Protein AF-A0A1A6G7Y1-F1 (afdb_monomer_lite)

Foldseek 3Di:
DDDDDDFPDDLVLLVVQVVVCVVVDQKDFQVSSCVVVVHRGDPSRVVSNVCCLCPPVVWDWDFDPPDPDRTIMTHHD

pLDDT: mean 84.88, std 14.71, range [38.44, 96.06]

Sequence (77 aa):
MRKQYTSELTQLTVIEIVTKLSEKKRNFSFRDIEEEYQQPLSAADKFLIRCLIVKKFNLKIEYFSSSKANQLQFCKI

Organism: Enterococcus mundtii (NCBI:txid53346)

Radius of gyration: 12.46 Å; chains: 1; bounding box: 26×32×34 Å

Structure (mmCIF, N/CA/C/O backbone):
data_AF-A0A1A6G7Y1-F1
#
_entry.id   AF-A0A1A6G7Y1-F1
#
loop_
_atom_site.group_PDB
_atom_site.id
_atom_site.type_symbol
_atom_site.label_atom_id
_atom_site.label_alt_id
_atom_site.label_comp_id
_atom_site.label_asym_id
_atom_site.label_entity_id
_atom_site.label_seq_id
_atom_site.pdbx_PDB_ins_code
_atom_site.Cartn_x
_atom_site.Cartn_y
_atom_site.Cartn_z
_atom_site.occupancy
_atom_site.B_iso_or_equiv
_atom_site.auth_seq_id
_atom_site.auth_comp_id
_atom_site.auth_asym_id
_atom_site.auth_atom_id
_atom_site.pdbx_PDB_model_num
ATOM 1 N N . MET A 1 1 ? 3.240 -16.686 -23.385 1.00 38.44 1 MET A N 1
ATOM 2 C CA . MET A 1 1 ? 4.344 -16.266 -22.490 1.00 38.44 1 MET A CA 1
ATOM 3 C C . MET A 1 1 ? 3.762 -15.499 -21.307 1.00 38.44 1 MET A C 1
ATOM 5 O O . MET A 1 1 ? 3.113 -14.485 -21.533 1.00 38.44 1 MET A O 1
ATOM 9 N N . ARG A 1 2 ? 3.911 -15.983 -20.063 1.00 46.59 2 ARG A N 1
ATOM 10 C CA . ARG A 1 2 ? 3.532 -15.207 -18.864 1.00 46.59 2 ARG A CA 1
ATOM 11 C C . ARG A 1 2 ? 4.585 -14.116 -18.657 1.00 46.59 2 ARG A C 1
ATOM 13 O O . ARG A 1 2 ? 5.749 -14.448 -18.461 1.00 46.59 2 ARG A O 1
ATOM 20 N N . LYS A 1 3 ? 4.194 -12.839 -18.714 1.00 51.62 3 LYS A N 1
ATOM 21 C CA . LYS A 1 3 ? 5.069 -11.730 -18.305 1.00 51.62 3 LYS A CA 1
ATOM 22 C C . LYS A 1 3 ? 5.280 -11.838 -16.793 1.00 51.62 3 LYS A C 1
ATOM 24 O O . LYS A 1 3 ? 4.315 -11.730 -16.039 1.00 51.62 3 LYS A O 1
ATOM 29 N N . GLN A 1 4 ? 6.508 -12.119 -16.363 1.00 54.25 4 GLN A N 1
ATOM 30 C CA . GLN A 1 4 ? 6.881 -11.984 -14.959 1.00 54.25 4 GLN A CA 1
ATOM 31 C C . GLN A 1 4 ? 7.002 -10.491 -14.669 1.00 54.25 4 GLN A C 1
ATOM 33 O O . GLN A 1 4 ? 7.854 -9.807 -15.224 1.00 54.25 4 GLN A O 1
ATOM 38 N N . TYR A 1 5 ? 6.088 -9.985 -13.854 1.00 54.31 5 TYR A N 1
ATOM 39 C CA . TYR A 1 5 ? 6.166 -8.639 -13.315 1.00 54.31 5 TYR A CA 1
ATOM 40 C C . TYR A 1 5 ? 7.042 -8.715 -12.066 1.00 54.31 5 TYR A C 1
ATOM 42 O O . TYR A 1 5 ? 6.600 -9.215 -11.033 1.00 54.31 5 TYR A O 1
ATOM 50 N N . THR A 1 6 ? 8.302 -8.306 -12.179 1.00 61.06 6 THR A N 1
ATOM 51 C CA . THR A 1 6 ? 9.201 -8.182 -11.030 1.00 61.06 6 THR A CA 1
ATOM 52 C C . THR A 1 6 ? 8.819 -6.928 -10.250 1.00 61.06 6 THR A C 1
ATOM 54 O O . THR A 1 6 ? 8.811 -5.834 -10.804 1.00 61.06 6 THR A O 1
ATOM 57 N N . SER A 1 7 ? 8.438 -7.117 -8.989 1.00 66.94 7 SER A N 1
ATOM 58 C CA . SER A 1 7 ? 8.176 -6.047 -8.021 1.00 66.94 7 SER A CA 1
ATOM 59 C C . SER A 1 7 ? 9.509 -5.639 -7.405 1.00 66.94 7 SER A C 1
ATOM 61 O O . SER A 1 7 ? 10.230 -6.514 -6.923 1.00 66.94 7 SER A O 1
ATOM 63 N N . GLU A 1 8 ? 9.841 -4.350 -7.420 1.00 72.75 8 GLU A N 1
ATOM 64 C CA . GLU A 1 8 ? 11.015 -3.837 -6.692 1.00 72.75 8 GLU A CA 1
ATOM 65 C C . GLU A 1 8 ? 10.706 -3.721 -5.195 1.00 72.75 8 GLU A C 1
ATOM 67 O O . GLU A 1 8 ? 11.591 -3.834 -4.346 1.00 72.75 8 GLU A O 1
ATOM 72 N N . LEU A 1 9 ? 9.419 -3.603 -4.856 1.00 83.00 9 LEU A N 1
ATOM 73 C CA . LEU A 1 9 ? 8.951 -3.663 -3.484 1.00 83.00 9 LEU A CA 1
ATOM 74 C C . LEU A 1 9 ? 8.812 -5.100 -2.988 1.00 83.00 9 LEU A C 1
ATOM 76 O O . LEU A 1 9 ? 8.141 -5.940 -3.597 1.00 83.00 9 LEU A O 1
ATOM 80 N N . THR A 1 10 ? 9.379 -5.358 -1.811 1.00 88.69 10 THR A N 1
ATOM 81 C CA . THR A 1 10 ? 9.096 -6.580 -1.056 1.00 88.69 10 THR A CA 1
ATOM 82 C C . THR A 1 10 ? 7.768 -6.451 -0.308 1.00 88.69 10 THR A C 1
ATOM 84 O O . THR A 1 10 ? 7.301 -5.349 -0.008 1.00 88.69 10 THR A O 1
ATOM 87 N N . GLN A 1 11 ? 7.161 -7.585 0.059 1.00 90.19 11 GLN A N 1
ATOM 88 C CA . GLN A 1 11 ? 5.947 -7.575 0.884 1.00 90.19 11 GLN A CA 1
ATOM 89 C C . GLN A 1 11 ? 6.158 -6.837 2.210 1.00 90.19 11 GLN A C 1
ATOM 91 O O . GLN A 1 11 ? 5.278 -6.091 2.631 1.00 90.19 11 GLN A O 1
ATOM 96 N N . LEU A 1 12 ? 7.315 -7.043 2.850 1.00 92.06 12 LEU A N 1
ATOM 97 C CA . LEU A 1 12 ? 7.656 -6.427 4.131 1.00 92.06 12 LEU A CA 1
ATOM 98 C C . LEU A 1 12 ? 7.665 -4.899 4.013 1.00 92.06 12 LEU A C 1
ATOM 100 O O . LEU A 1 12 ? 6.987 -4.230 4.784 1.00 92.06 12 LEU A O 1
ATOM 104 N N . THR A 1 13 ? 8.326 -4.369 2.983 1.00 92.44 13 THR A N 1
ATOM 105 C CA . THR A 1 13 ? 8.391 -2.925 2.730 1.00 92.44 13 THR A CA 1
ATOM 106 C C . THR A 1 13 ? 6.999 -2.326 2.524 1.00 92.44 13 THR A C 1
ATOM 108 O O . THR A 1 13 ? 6.665 -1.298 3.108 1.00 92.44 13 THR A O 1
ATOM 111 N N . VAL A 1 14 ? 6.135 -2.995 1.749 1.00 94.19 14 VAL A N 1
ATOM 112 C CA . VAL A 1 14 ? 4.747 -2.538 1.567 1.00 94.19 14 VAL A CA 1
ATOM 113 C C . VAL A 1 14 ? 3.984 -2.539 2.893 1.00 94.19 14 VAL A C 1
ATOM 115 O O . VAL A 1 14 ? 3.230 -1.608 3.168 1.00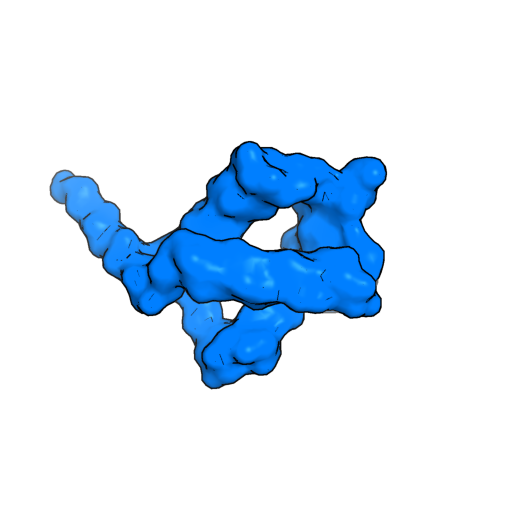 94.19 14 VAL A O 1
ATOM 118 N N . ILE A 1 15 ? 4.170 -3.567 3.724 1.00 95.56 15 ILE A N 1
ATOM 119 C CA . ILE A 1 15 ? 3.512 -3.666 5.032 1.00 95.56 15 ILE A CA 1
ATOM 120 C C . ILE A 1 15 ? 3.929 -2.511 5.943 1.00 95.56 15 ILE A C 1
ATOM 122 O O . ILE A 1 15 ? 3.064 -1.908 6.578 1.00 95.56 15 ILE A O 1
ATOM 126 N N . GLU A 1 16 ? 5.217 -2.186 5.996 1.00 96.06 16 GLU A N 1
ATOM 127 C CA . GLU A 1 16 ? 5.742 -1.087 6.813 1.00 96.06 16 GLU A CA 1
ATOM 128 C C . GLU A 1 16 ? 5.147 0.257 6.381 1.00 96.06 16 GLU A C 1
ATOM 130 O O . GLU A 1 16 ? 4.600 0.990 7.210 1.00 96.06 16 GLU A O 1
ATOM 135 N N . ILE A 1 17 ? 5.158 0.544 5.074 1.00 96.00 17 ILE A N 1
ATOM 136 C CA . ILE A 1 17 ? 4.607 1.792 4.529 1.00 96.00 17 ILE A CA 1
ATOM 137 C C . ILE A 1 17 ? 3.104 1.892 4.807 1.00 96.00 17 ILE A C 1
ATOM 139 O O . ILE A 1 17 ? 2.628 2.915 5.302 1.00 96.00 17 ILE A O 1
ATOM 143 N N . VAL A 1 18 ? 2.340 0.832 4.527 1.00 95.31 18 VAL A N 1
ATOM 144 C CA . VAL A 1 18 ? 0.883 0.835 4.723 1.00 95.31 18 VAL A CA 1
ATOM 145 C C . VAL A 1 18 ? 0.516 0.955 6.202 1.00 95.31 18 VAL A C 1
ATOM 147 O O . VAL A 1 18 ? -0.430 1.673 6.525 1.00 95.31 18 VAL A O 1
ATOM 150 N N . THR A 1 19 ? 1.267 0.317 7.103 1.00 95.75 19 THR A N 1
ATOM 151 C CA . THR A 1 19 ? 1.077 0.465 8.557 1.00 95.75 19 THR A CA 1
ATOM 152 C C . THR A 1 19 ? 1.249 1.926 8.967 1.00 95.75 19 THR A C 1
ATOM 154 O O . THR A 1 19 ? 0.325 2.525 9.516 1.00 95.75 19 THR A O 1
ATOM 157 N N . LYS A 1 20 ? 2.376 2.539 8.586 1.00 95.75 20 LYS A N 1
ATOM 158 C CA . LYS A 1 20 ? 2.686 3.944 8.879 1.00 95.75 20 LYS A CA 1
ATOM 159 C C . LYS A 1 20 ? 1.630 4.904 8.321 1.00 95.75 20 LYS A C 1
ATOM 161 O O . LYS A 1 20 ? 1.216 5.843 9.001 1.00 95.75 20 LYS A O 1
ATOM 166 N N . LEU A 1 21 ? 1.166 4.680 7.091 1.00 95.62 21 LEU A N 1
ATOM 167 C CA . LEU A 1 21 ? 0.111 5.496 6.483 1.00 95.62 21 LEU A CA 1
ATOM 168 C C . LEU A 1 21 ? -1.232 5.317 7.194 1.00 95.62 21 LEU A C 1
ATOM 170 O O . LEU A 1 21 ? -1.930 6.303 7.417 1.00 95.62 21 LEU A O 1
ATOM 174 N N . SER A 1 22 ? -1.567 4.093 7.599 1.00 92.88 22 SER A N 1
ATOM 175 C CA . SER A 1 22 ? -2.819 3.783 8.300 1.00 92.88 22 SER A CA 1
ATOM 176 C C . SER A 1 22 ? -2.879 4.390 9.702 1.00 92.88 22 SER A C 1
ATOM 178 O O . SER A 1 22 ? -3.969 4.657 10.208 1.00 92.88 22 SER A O 1
ATOM 180 N N . GLU A 1 23 ? -1.741 4.618 10.351 1.00 93.75 23 GLU A N 1
ATOM 181 C CA . GLU A 1 23 ? -1.673 5.325 11.636 1.00 93.75 23 GLU A CA 1
ATOM 182 C C . GLU A 1 23 ? -1.878 6.835 11.470 1.00 93.75 23 GLU A C 1
ATOM 184 O O . GLU A 1 23 ? -2.545 7.466 12.287 1.00 93.75 23 GLU A O 1
ATOM 189 N N . LYS A 1 24 ? -1.347 7.415 10.387 1.00 93.44 24 LYS A N 1
ATOM 190 C CA . LYS A 1 24 ? -1.368 8.867 10.146 1.00 93.44 24 LYS A CA 1
ATOM 191 C C . LYS A 1 24 ? -2.624 9.367 9.441 1.00 93.44 24 LYS A C 1
ATOM 193 O O . LYS A 1 24 ? -3.018 10.516 9.628 1.00 93.44 24 LYS A O 1
ATOM 198 N N . LYS A 1 25 ? -3.205 8.554 8.560 1.00 91.31 25 LYS A N 1
ATOM 199 C CA . LYS A 1 25 ? -4.270 8.961 7.642 1.00 91.31 25 LYS A CA 1
ATOM 200 C C . LYS A 1 25 ? -5.447 7.999 7.744 1.00 91.31 25 LYS A C 1
ATOM 202 O O . LYS A 1 25 ? -5.284 6.783 7.789 1.00 91.31 25 LYS A O 1
ATOM 207 N N . ARG A 1 26 ? -6.662 8.555 7.738 1.00 88.81 26 ARG A N 1
ATOM 208 C CA . ARG A 1 26 ? -7.893 7.754 7.641 1.00 88.81 26 ARG A CA 1
ATOM 209 C C . ARG A 1 26 ? -8.013 7.088 6.267 1.00 88.81 26 ARG A C 1
ATOM 211 O O . ARG A 1 26 ? -8.384 5.919 6.197 1.00 88.81 26 ARG A O 1
ATOM 218 N N . ASN A 1 27 ? -7.658 7.840 5.223 1.00 90.81 27 ASN A N 1
ATOM 219 C CA . ASN A 1 27 ? -7.655 7.414 3.828 1.00 90.81 27 ASN A CA 1
ATOM 220 C C . ASN A 1 27 ? -6.310 7.796 3.195 1.00 90.81 27 ASN A C 1
ATOM 222 O O . ASN A 1 27 ? -5.791 8.880 3.466 1.00 90.81 27 ASN A O 1
ATOM 226 N N . PHE A 1 28 ? -5.767 6.940 2.338 1.00 93.06 28 PHE A N 1
ATOM 227 C CA . PHE A 1 28 ? -4.543 7.206 1.572 1.00 93.06 28 PHE A CA 1
ATOM 228 C C . PHE A 1 28 ? -4.641 6.563 0.185 1.00 93.06 28 PHE A C 1
ATOM 230 O O . PHE A 1 28 ? -5.608 5.879 -0.122 1.00 93.06 28 PHE A O 1
ATOM 237 N N . SER A 1 29 ? -3.675 6.803 -0.687 1.00 93.75 29 SER A N 1
ATOM 238 C CA . SER A 1 29 ? -3.689 6.408 -2.095 1.00 93.75 29 SER A CA 1
ATOM 239 C C . SER A 1 29 ? -2.333 5.846 -2.517 1.00 93.75 29 SER A C 1
ATOM 241 O O . SER A 1 29 ? -1.377 5.827 -1.741 1.00 93.75 29 SER A O 1
ATOM 243 N N . PHE A 1 30 ? -2.216 5.411 -3.773 1.00 93.38 30 PHE A N 1
ATOM 244 C CA . PHE A 1 30 ? -0.911 5.043 -4.330 1.00 93.38 30 PHE A CA 1
ATOM 245 C C . PHE A 1 30 ? 0.093 6.189 -4.300 1.00 93.38 30 PHE A C 1
ATOM 247 O O . PHE A 1 30 ? 1.269 5.932 -4.087 1.00 93.38 30 PHE A O 1
ATOM 254 N N . ARG A 1 31 ? -0.367 7.433 -4.462 1.00 92.44 31 ARG A N 1
ATOM 255 C CA . ARG A 1 31 ? 0.507 8.602 -4.420 1.00 92.44 31 ARG A CA 1
ATOM 256 C C . ARG A 1 31 ? 1.152 8.759 -3.046 1.00 92.44 31 ARG A C 1
ATOM 258 O O . ARG A 1 31 ? 2.338 9.026 -2.960 1.00 92.44 31 ARG A O 1
ATOM 265 N N . ASP A 1 32 ? 0.394 8.533 -1.977 1.00 93.81 32 ASP A N 1
ATOM 266 C CA . ASP A 1 32 ? 0.933 8.599 -0.616 1.00 93.81 32 ASP A CA 1
ATOM 267 C C . ASP A 1 32 ? 1.995 7.514 -0.369 1.00 93.81 32 ASP A C 1
ATOM 269 O O . ASP A 1 32 ? 2.958 7.738 0.358 1.00 93.81 32 ASP A O 1
ATOM 273 N N . ILE A 1 33 ? 1.834 6.340 -0.990 1.00 94.00 33 ILE A N 1
ATOM 274 C CA . ILE A 1 33 ? 2.829 5.261 -0.939 1.00 94.00 33 ILE A CA 1
ATOM 275 C C . ILE A 1 33 ? 4.066 5.634 -1.766 1.00 94.00 33 ILE A C 1
ATOM 277 O O . ILE A 1 33 ? 5.175 5.419 -1.295 1.00 94.00 33 ILE A O 1
ATOM 281 N N . GLU A 1 34 ? 3.892 6.210 -2.960 1.00 94.31 34 GLU A N 1
ATOM 282 C CA . GLU A 1 34 ? 4.985 6.726 -3.804 1.00 94.31 34 GLU A CA 1
ATOM 283 C C . GLU A 1 34 ? 5.782 7.824 -3.077 1.00 94.31 34 GLU A C 1
ATOM 285 O O . GLU A 1 34 ? 7.007 7.844 -3.149 1.00 94.31 34 GLU A O 1
ATOM 290 N N . GLU A 1 35 ? 5.107 8.698 -2.324 1.00 94.12 35 GLU A N 1
ATOM 291 C CA . GLU A 1 35 ? 5.733 9.750 -1.513 1.00 94.12 35 GLU A CA 1
ATOM 292 C C . GLU A 1 35 ? 6.530 9.177 -0.327 1.00 94.12 35 GLU A C 1
ATOM 294 O O . GLU A 1 35 ? 7.651 9.618 -0.077 1.00 94.12 35 GLU A O 1
ATOM 299 N N . GLU A 1 36 ? 6.001 8.171 0.380 1.00 93.69 36 GLU A N 1
ATOM 300 C CA . GLU A 1 36 ? 6.732 7.492 1.464 1.00 93.69 36 GLU A CA 1
ATOM 301 C C . GLU A 1 36 ? 7.884 6.612 0.935 1.00 93.69 36 GLU A C 1
ATOM 303 O O . GLU A 1 36 ? 8.915 6.496 1.594 1.00 93.69 36 GLU A O 1
ATOM 308 N N . TYR A 1 37 ? 7.735 6.017 -0.253 1.00 92.06 37 TYR A N 1
ATOM 309 C CA . TYR A 1 37 ? 8.755 5.184 -0.905 1.00 92.06 37 TYR A CA 1
ATOM 310 C C . TYR A 1 37 ? 9.799 5.996 -1.694 1.00 92.06 37 TYR A C 1
ATOM 312 O O . TYR A 1 37 ? 10.858 5.476 -2.034 1.00 92.06 37 TYR A O 1
ATOM 320 N N . GLN A 1 38 ? 9.516 7.272 -1.973 1.00 92.00 38 GLN A N 1
ATOM 321 C CA . GLN A 1 38 ? 10.334 8.191 -2.779 1.00 92.00 38 GLN A CA 1
ATOM 322 C C . GLN A 1 38 ? 10.586 7.732 -4.225 1.00 92.00 38 GLN A C 1
ATOM 324 O O . GLN A 1 38 ? 11.504 8.220 -4.886 1.00 92.00 38 GLN A O 1
ATOM 329 N N . GLN A 1 39 ? 9.768 6.814 -4.741 1.00 89.81 39 GLN A N 1
ATOM 330 C CA . GLN A 1 39 ? 9.868 6.292 -6.102 1.00 89.81 39 GLN A CA 1
ATOM 331 C C . GLN A 1 39 ? 8.476 6.007 -6.681 1.00 89.81 39 GLN A C 1
ATOM 333 O O . GLN A 1 39 ? 7.554 5.656 -5.936 1.00 89.81 39 GLN A O 1
ATOM 338 N N . PRO A 1 40 ? 8.297 6.141 -8.008 1.00 91.44 40 PRO A N 1
ATOM 339 C CA . PRO A 1 40 ? 7.046 5.784 -8.660 1.00 91.44 40 PRO A CA 1
ATOM 340 C C . PRO A 1 40 ? 6.811 4.272 -8.594 1.00 91.44 40 PRO A C 1
ATOM 342 O O . PRO A 1 40 ? 7.714 3.478 -8.840 1.00 91.44 40 PRO A O 1
ATOM 345 N N . LEU A 1 41 ? 5.571 3.864 -8.328 1.00 91.88 41 LEU A N 1
ATOM 346 C CA . LEU A 1 41 ? 5.215 2.452 -8.248 1.00 91.88 41 LEU A CA 1
ATOM 347 C C . LEU A 1 41 ? 4.984 1.878 -9.648 1.00 91.88 41 LEU A C 1
ATOM 349 O O . LEU A 1 41 ? 4.179 2.403 -10.433 1.00 91.88 41 LEU A O 1
ATOM 353 N N . SER A 1 42 ? 5.600 0.733 -9.933 1.00 91.94 42 SER A N 1
ATOM 354 C CA . SER A 1 42 ? 5.309 -0.040 -11.136 1.00 91.94 42 SER A CA 1
ATOM 355 C C . SER A 1 42 ? 3.907 -0.666 -11.074 1.00 91.94 42 SER A C 1
ATOM 357 O O . SER A 1 42 ? 3.235 -0.710 -10.038 1.00 91.94 42 SER A O 1
ATOM 359 N N . ALA A 1 43 ? 3.444 -1.215 -12.200 1.00 90.38 43 ALA A N 1
ATOM 360 C CA . ALA A 1 43 ? 2.201 -1.989 -12.221 1.00 90.38 43 ALA A CA 1
ATOM 361 C C . ALA A 1 43 ? 2.267 -3.229 -11.304 1.00 90.38 43 ALA A C 1
ATOM 363 O O . ALA A 1 43 ? 1.249 -3.609 -10.722 1.00 90.38 43 ALA A O 1
ATOM 364 N N . ALA A 1 44 ? 3.455 -3.832 -11.162 1.00 90.50 44 ALA A N 1
ATOM 365 C CA . ALA A 1 44 ? 3.699 -4.976 -10.286 1.00 90.50 44 ALA A CA 1
ATOM 366 C C . ALA A 1 44 ? 3.502 -4.585 -8.817 1.00 90.50 44 ALA A C 1
ATOM 368 O O . ALA A 1 44 ? 2.751 -5.240 -8.093 1.00 90.50 44 ALA A O 1
ATOM 369 N N . ASP A 1 45 ? 4.100 -3.461 -8.421 1.00 92.25 45 ASP A N 1
ATOM 370 C CA . ASP A 1 45 ? 4.007 -2.947 -7.058 1.00 92.25 45 ASP A CA 1
ATOM 371 C C . ASP A 1 45 ? 2.560 -2.571 -6.722 1.00 92.25 45 ASP A C 1
ATOM 373 O O . ASP A 1 45 ? 2.033 -2.956 -5.680 1.00 92.25 45 ASP A O 1
ATOM 377 N N . LYS A 1 46 ? 1.860 -1.889 -7.643 1.00 92.88 46 LYS A N 1
ATOM 378 C CA . LYS A 1 46 ? 0.442 -1.523 -7.467 1.00 92.88 46 LYS A CA 1
ATOM 379 C C . LYS A 1 46 ? -0.447 -2.751 -7.292 1.00 92.88 46 LYS A C 1
ATOM 381 O O . LYS A 1 46 ? -1.389 -2.717 -6.497 1.00 92.88 46 LYS A O 1
ATOM 386 N N . PHE A 1 47 ? -0.164 -3.838 -8.012 1.00 92.56 47 PHE A N 1
ATOM 387 C CA . PHE A 1 47 ? -0.867 -5.105 -7.832 1.00 92.56 47 PHE A CA 1
ATOM 388 C C . PHE A 1 47 ? -0.578 -5.717 -6.455 1.00 92.56 47 PHE A C 1
ATOM 390 O O . PHE A 1 47 ? -1.521 -6.052 -5.734 1.00 92.56 47 PHE A O 1
ATOM 397 N N . LEU A 1 48 ? 0.698 -5.791 -6.059 1.00 93.06 48 LEU A N 1
ATOM 398 C CA . LEU A 1 48 ? 1.109 -6.304 -4.753 1.00 93.06 48 LEU A CA 1
ATOM 399 C C . LEU A 1 48 ? 0.447 -5.529 -3.604 1.00 93.06 48 LEU A C 1
ATOM 401 O O . LEU A 1 48 ? -0.148 -6.132 -2.708 1.00 93.06 48 LEU A O 1
ATOM 405 N N . ILE A 1 49 ? 0.491 -4.199 -3.665 1.00 94.31 49 ILE A N 1
ATOM 406 C CA . ILE A 1 49 ? -0.136 -3.306 -2.690 1.00 94.31 49 ILE A CA 1
ATOM 407 C C . ILE A 1 49 ? -1.627 -3.606 -2.584 1.00 94.31 49 ILE A C 1
ATOM 409 O O . ILE A 1 49 ? -2.106 -3.863 -1.487 1.00 94.31 49 ILE A O 1
ATOM 413 N N . ARG A 1 50 ? -2.367 -3.665 -3.700 1.00 93.62 50 ARG A N 1
ATOM 414 C CA . ARG A 1 50 ? -3.809 -3.980 -3.664 1.00 93.62 50 ARG A CA 1
ATOM 415 C C . ARG A 1 50 ? -4.093 -5.324 -3.004 1.00 93.62 50 ARG A C 1
ATOM 417 O O . ARG A 1 50 ? -5.049 -5.428 -2.237 1.00 93.62 50 ARG A O 1
ATOM 424 N N . CYS A 1 51 ? -3.276 -6.340 -3.280 1.00 93.25 51 CYS A N 1
ATOM 425 C CA . CYS A 1 51 ? -3.414 -7.636 -2.626 1.00 93.25 51 CYS A CA 1
ATOM 426 C C . CYS A 1 51 ? -3.238 -7.527 -1.108 1.00 93.25 51 CYS A C 1
ATOM 428 O O . CYS A 1 51 ? -4.036 -8.104 -0.373 1.00 93.25 51 CYS A O 1
ATOM 430 N N . LEU A 1 52 ? -2.231 -6.788 -0.637 1.00 94.62 52 LEU A N 1
ATOM 431 C CA . LEU A 1 52 ? -1.957 -6.628 0.793 1.00 94.62 52 LEU A CA 1
ATOM 432 C C . LEU A 1 52 ? -2.996 -5.743 1.496 1.00 94.62 52 LEU A C 1
ATOM 434 O O . LEU A 1 52 ? -3.463 -6.109 2.572 1.00 94.62 52 LEU A O 1
ATOM 438 N N . ILE A 1 53 ? -3.418 -4.640 0.874 1.00 94.31 53 ILE A N 1
ATOM 439 C CA . ILE A 1 53 ? -4.480 -3.736 1.350 1.00 94.31 53 ILE A CA 1
ATOM 440 C C . ILE A 1 53 ? -5.741 -4.528 1.72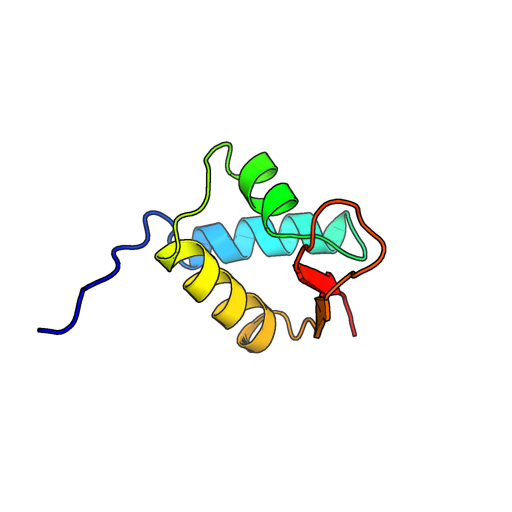1 1.00 94.31 53 ILE A C 1
ATOM 442 O O . ILE A 1 53 ? -6.261 -4.379 2.824 1.00 94.31 53 ILE A O 1
ATOM 446 N N . VAL A 1 54 ? -6.190 -5.420 0.831 1.00 92.06 54 VAL A N 1
ATOM 447 C CA . VAL A 1 54 ? -7.399 -6.227 1.054 1.00 92.06 54 VAL A CA 1
ATOM 448 C C . VAL A 1 54 ? -7.123 -7.397 1.996 1.00 92.06 54 VAL A C 1
ATOM 450 O O . VAL A 1 54 ? -7.825 -7.567 2.986 1.00 92.06 54 VAL A O 1
ATOM 453 N N . LYS A 1 55 ? -6.103 -8.219 1.711 1.00 93.12 55 LYS A N 1
ATOM 454 C CA . LYS A 1 55 ? -5.908 -9.493 2.426 1.00 93.12 55 LYS A CA 1
ATOM 455 C C . LYS A 1 55 ? -5.326 -9.338 3.827 1.00 93.12 55 LYS A C 1
ATOM 457 O O . LYS A 1 55 ? -5.575 -10.194 4.666 1.00 93.12 55 LYS A O 1
ATOM 462 N N . LYS A 1 56 ? -4.500 -8.314 4.056 1.00 93.44 56 LYS A N 1
ATOM 463 C CA . LYS A 1 56 ? -3.754 -8.143 5.310 1.00 93.44 56 LYS A CA 1
ATOM 464 C C . LYS A 1 56 ? -4.281 -6.996 6.159 1.00 93.44 56 LYS A C 1
ATOM 466 O O . LYS A 1 56 ? -4.395 -7.157 7.366 1.00 93.44 56 LYS A O 1
ATOM 471 N N . PHE A 1 57 ? -4.601 -5.863 5.541 1.00 92.38 57 PHE A N 1
ATOM 472 C CA . PHE A 1 57 ? -5.052 -4.676 6.273 1.00 92.38 57 PHE A CA 1
ATOM 473 C C . PHE A 1 57 ? -6.575 -4.537 6.337 1.00 92.38 57 PHE A C 1
ATOM 475 O O . PHE A 1 57 ? -7.065 -3.686 7.074 1.00 92.38 57 PHE A O 1
ATOM 482 N N . ASN A 1 58 ? -7.317 -5.368 5.594 1.00 93.44 58 ASN A N 1
ATOM 483 C CA . ASN A 1 58 ? -8.777 -5.328 5.508 1.00 93.44 58 ASN A CA 1
ATOM 484 C C . ASN A 1 58 ? -9.315 -3.914 5.212 1.00 93.44 58 ASN A C 1
ATOM 486 O O . ASN A 1 58 ? -10.303 -3.473 5.790 1.00 93.44 58 ASN A O 1
ATOM 490 N N . LEU A 1 59 ? -8.624 -3.176 4.341 1.00 92.81 59 LEU A N 1
ATOM 491 C CA . LEU A 1 59 ? -9.034 -1.837 3.932 1.00 92.81 59 LEU A CA 1
ATOM 492 C C . LEU A 1 59 ? -9.931 -1.915 2.699 1.00 92.81 59 LEU A C 1
ATOM 494 O O . LEU A 1 59 ? -9.731 -2.739 1.799 1.00 92.81 59 LEU A O 1
ATOM 498 N N . LYS A 1 60 ? -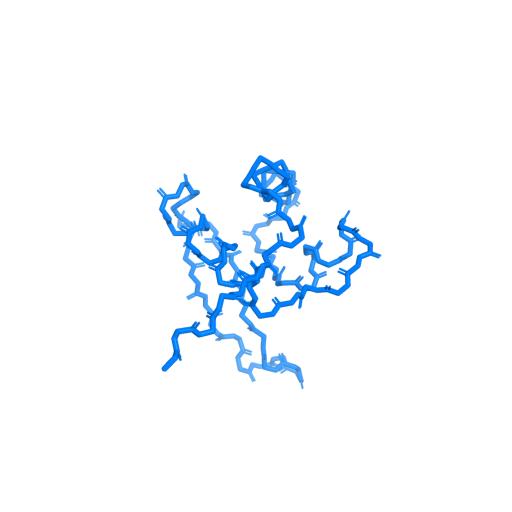10.896 -1.001 2.630 1.00 92.19 60 LYS A N 1
ATOM 499 C CA . LYS A 1 60 ? -11.755 -0.826 1.464 1.00 92.19 60 LYS A CA 1
ATOM 500 C C . LYS A 1 60 ? -11.013 -0.037 0.390 1.00 92.19 60 LYS A C 1
ATOM 502 O O . LYS A 1 60 ? -10.303 0.919 0.693 1.00 92.19 60 LYS A O 1
ATOM 507 N N . ILE A 1 61 ? -11.202 -0.423 -0.869 1.00 91.31 61 ILE A N 1
ATOM 508 C CA . ILE A 1 61 ? -10.694 0.328 -2.019 1.00 91.31 61 ILE A CA 1
ATOM 509 C C . ILE A 1 61 ? -11.859 1.099 -2.637 1.00 91.31 61 ILE A C 1
ATOM 511 O O . ILE A 1 61 ? -12.816 0.488 -3.113 1.00 91.31 61 ILE A O 1
ATOM 515 N N . GLU A 1 62 ? -11.774 2.425 -2.644 1.00 89.62 62 GLU A N 1
ATOM 516 C CA . GLU A 1 62 ? -12.797 3.313 -3.196 1.00 89.62 62 GLU A CA 1
ATOM 517 C C . GLU A 1 62 ? -12.256 4.121 -4.375 1.00 89.62 62 GLU A C 1
ATOM 519 O O . GLU A 1 62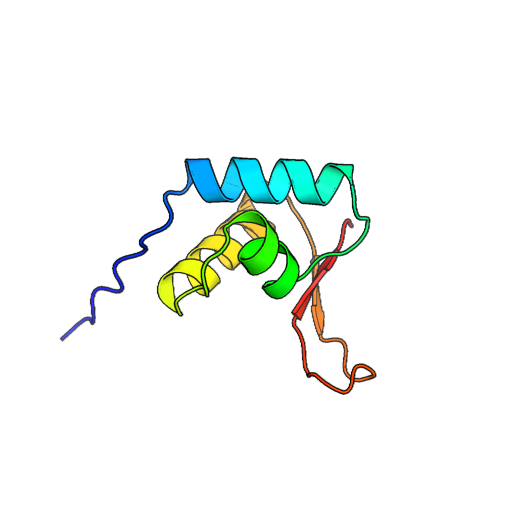 ? -11.069 4.445 -4.444 1.00 89.62 62 GLU A O 1
ATOM 524 N N . TYR A 1 63 ? -13.137 4.439 -5.322 1.00 81.62 63 TYR A N 1
ATOM 525 C CA . TYR A 1 63 ? -12.813 5.288 -6.461 1.00 81.62 63 TYR A CA 1
ATOM 526 C C . TYR A 1 63 ? -13.371 6.683 -6.210 1.00 81.62 63 TYR A C 1
ATOM 528 O O . TYR A 1 63 ? -14.588 6.853 -6.134 1.00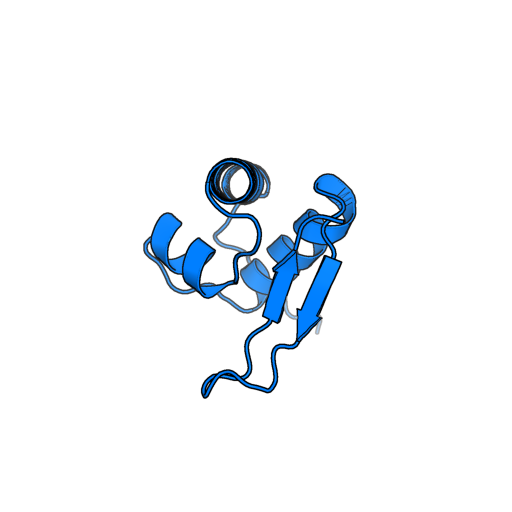 81.62 63 TYR A O 1
ATOM 536 N N . PHE A 1 64 ? -12.499 7.681 -6.084 1.00 69.06 64 PHE A N 1
ATOM 537 C CA . PHE A 1 64 ? -12.944 9.057 -5.896 1.00 69.06 64 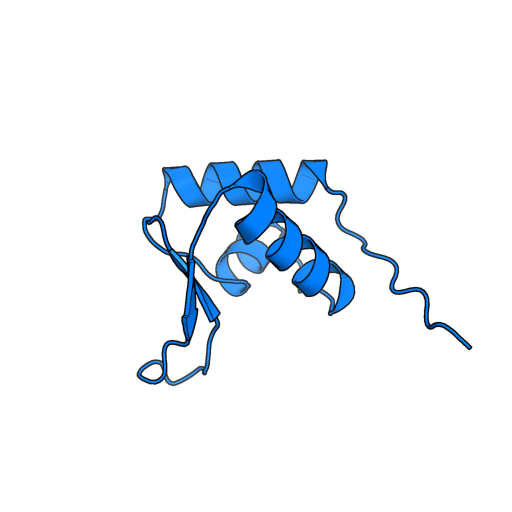PHE A CA 1
ATOM 538 C C . PHE A 1 64 ? -13.049 9.757 -7.253 1.00 69.06 64 PHE A C 1
ATOM 540 O O . PHE A 1 64 ? -12.041 10.099 -7.868 1.00 69.06 64 PHE A O 1
ATOM 547 N N . SER A 1 65 ? -14.283 9.960 -7.719 1.00 58.84 65 SER A N 1
ATOM 548 C CA . SER A 1 65 ? -14.587 10.615 -9.000 1.00 58.84 65 SER A CA 1
ATOM 549 C C . SER A 1 65 ? -14.539 12.147 -8.940 1.00 58.84 65 SER A C 1
ATOM 551 O O . SER A 1 65 ? -14.462 12.796 -9.978 1.00 58.84 65 SER A O 1
ATOM 553 N N . SER A 1 66 ? -14.583 12.746 -7.744 1.00 60.16 66 SER A N 1
ATOM 554 C CA . SER A 1 66 ? -14.612 14.208 -7.555 1.00 60.16 66 SER A CA 1
ATOM 555 C C . SER A 1 66 ? -13.226 14.863 -7.491 1.00 60.16 66 SER A C 1
ATOM 557 O O . SER A 1 66 ? -13.112 16.088 -7.510 1.00 60.16 66 SER A O 1
ATOM 559 N N . SER A 1 67 ? -12.161 14.063 -7.446 1.00 55.53 67 SER A N 1
ATOM 560 C CA . SER A 1 67 ? -10.782 14.530 -7.564 1.00 55.53 67 SER A CA 1
ATOM 561 C C . SER A 1 67 ? -10.425 14.662 -9.048 1.00 55.53 67 SER A C 1
ATOM 563 O O . SER A 1 67 ? -10.616 13.722 -9.815 1.00 55.53 67 SER A O 1
ATOM 565 N N . LYS A 1 68 ? -9.840 15.798 -9.464 1.00 52.88 68 LYS A N 1
ATOM 566 C CA . LYS A 1 68 ? -9.323 16.016 -10.837 1.00 52.88 68 LYS A CA 1
ATOM 567 C C . LYS A 1 68 ? -8.340 14.928 -11.304 1.00 52.88 68 LYS A C 1
ATOM 569 O O . LYS A 1 68 ? -8.046 14.838 -12.491 1.00 52.88 68 LYS A O 1
ATOM 574 N N . ALA A 1 69 ? -7.846 14.101 -10.386 1.00 54.28 69 ALA A N 1
ATOM 575 C CA . ALA A 1 69 ? -7.174 12.853 -10.680 1.00 54.28 69 ALA A CA 1
ATOM 576 C C . ALA A 1 69 ? -8.054 11.695 -10.193 1.00 54.28 69 ALA A C 1
ATOM 578 O O . ALA A 1 69 ? -8.179 11.471 -8.990 1.00 54.28 69 ALA A O 1
ATOM 579 N N . ASN A 1 70 ? -8.647 10.968 -11.132 1.00 59.12 70 ASN A N 1
ATOM 580 C CA . ASN A 1 70 ? -9.256 9.657 -10.932 1.00 59.12 70 ASN A CA 1
ATOM 581 C C . ASN A 1 70 ? -8.302 8.730 -10.151 1.00 59.12 70 ASN A C 1
ATOM 583 O O . ASN A 1 70 ? -7.433 8.084 -10.741 1.00 59.12 70 ASN A O 1
ATOM 587 N N . GLN A 1 71 ? -8.417 8.698 -8.824 1.00 70.50 71 GLN A N 1
ATOM 588 C CA . GLN A 1 71 ? -7.477 8.003 -7.947 1.00 70.50 71 GLN A CA 1
ATOM 589 C C . GLN A 1 71 ? -8.207 7.014 -7.045 1.00 70.50 71 GLN A C 1
ATOM 591 O O . GLN A 1 71 ? -9.281 7.287 -6.507 1.00 70.50 71 GLN A O 1
ATOM 596 N N . LEU A 1 72 ? -7.589 5.842 -6.895 1.00 86.88 72 LEU A N 1
ATOM 597 C CA . LEU A 1 72 ? -7.996 4.843 -5.918 1.00 86.88 72 LEU A CA 1
ATOM 598 C C . LEU A 1 72 ? -7.545 5.301 -4.530 1.00 86.88 72 LEU A C 1
ATOM 600 O O . LEU A 1 72 ? -6.374 5.642 -4.345 1.00 86.88 72 LEU A O 1
ATOM 604 N N . GLN A 1 73 ? -8.467 5.269 -3.573 1.00 91.12 73 GLN A N 1
ATOM 605 C CA . GLN A 1 73 ? -8.184 5.453 -2.155 1.00 91.12 73 GLN A CA 1
ATOM 606 C C . GLN A 1 73 ? -8.360 4.142 -1.392 1.00 91.12 73 GLN A C 1
ATOM 608 O O . GLN A 1 73 ? -9.188 3.299 -1.734 1.00 91.12 73 GLN A O 1
ATOM 613 N N . PHE A 1 74 ? -7.554 3.992 -0.354 1.00 93.31 74 PHE A N 1
ATOM 614 C CA . PHE A 1 74 ? -7.555 2.910 0.608 1.00 93.31 74 PHE A CA 1
ATOM 615 C C . PHE A 1 74 ? -8.079 3.472 1.926 1.00 93.31 74 PHE A C 1
ATOM 617 O O . PHE A 1 74 ? -7.457 4.357 2.519 1.00 93.31 74 PHE A O 1
ATOM 624 N N . CYS A 1 75 ? -9.239 2.986 2.351 1.00 89.81 75 CYS A N 1
ATOM 625 C CA . CYS A 1 75 ? -10.004 3.532 3.465 1.00 89.81 75 CYS A CA 1
ATOM 626 C C . CYS A 1 75 ? -10.171 2.465 4.548 1.00 89.81 75 CYS A C 1
ATOM 628 O O . CYS A 1 75 ? -10.409 1.292 4.243 1.00 89.81 75 CYS A O 1
ATOM 630 N N . LYS A 1 76 ? -10.084 2.868 5.817 1.00 84.88 76 LYS A N 1
ATOM 631 C CA . LYS A 1 76 ? -10.492 1.995 6.927 1.00 84.88 76 LYS A CA 1
ATOM 632 C C . LYS A 1 76 ? -11.992 1.700 6.829 1.00 84.88 76 LYS A C 1
ATOM 634 O O . LYS A 1 76 ? -12.763 2.600 6.490 1.00 84.88 76 LYS A O 1
ATOM 639 N N . ILE A 1 77 ? -12.362 0.446 7.092 1.00 76.31 77 ILE A N 1
ATOM 640 C CA . ILE A 1 77 ? -13.759 0.010 7.242 1.00 76.31 77 ILE A CA 1
ATOM 641 C C . ILE A 1 77 ? -14.306 0.545 8.565 1.00 76.31 77 ILE A C 1
ATOM 643 O O . ILE A 1 77 ? -13.541 0.529 9.556 1.00 76.31 77 ILE A O 1
#

Secondary structure (DSSP, 8-state):
-------SS-HHHHHHHHHHHHHH-SEEEHHHHHHHHTSPPPHHHHHHHHHHHHHTT-PEEEEESSSSS-EEEEE--